Protein AF-A0A1F4C9H4-F1 (afdb_monomer_lite)

Radius of gyration: 11.46 Å; chains: 1; bounding box: 23×26×28 Å

Secondary structure (DSSP, 8-state):
-EEES-HHHHHHHHHTT--EEEE--TTTTGGG--SS-S--TTSSEEESSHHHHHHHHT-

Foldseek 3Di:
DDEEQDQVVQVVCVVVVDAYEHEHDQCPVHPVGDPCRDHDPPHPYYYPHDVVVCVVVVD

Structure (mmCIF, N/CA/C/O backbone):
data_AF-A0A1F4C9H4-F1
#
_entry.id   AF-A0A1F4C9H4-F1
#
loop_
_atom_site.group_PDB
_atom_site.id
_atom_site.type_symbol
_atom_site.label_atom_id
_atom_site.label_alt_id
_atom_site.label_comp_id
_atom_site.label_asym_id
_atom_site.label_entity_id
_atom_site.label_seq_id
_atom_site.pdbx_PDB_ins_code
_atom_site.Cartn_x
_atom_site.Cartn_y
_atom_site.Cartn_z
_atom_site.occupancy
_atom_site.B_iso_or_equiv
_atom_site.auth_seq_id
_atom_site.auth_comp_id
_atom_site.auth_asym_id
_atom_site.auth_atom_id
_atom_site.pdbx_PDB_model_num
ATOM 1 N N . MET A 1 1 ? -1.107 0.300 12.735 1.00 95.00 1 MET A N 1
ATOM 2 C CA . MET A 1 1 ? -1.173 0.086 11.277 1.00 95.00 1 MET A CA 1
ATOM 3 C C . MET A 1 1 ? 0.221 -0.306 10.829 1.00 95.00 1 MET A C 1
ATOM 5 O O . MET A 1 1 ? 1.157 0.343 11.273 1.00 95.00 1 MET A O 1
ATOM 9 N N . MET A 1 2 ? 0.353 -1.363 10.034 1.00 98.25 2 MET A N 1
ATOM 10 C CA . MET A 1 2 ? 1.604 -1.756 9.379 1.00 98.25 2 MET A CA 1
ATOM 11 C C . MET A 1 2 ? 1.691 -1.048 8.023 1.00 98.25 2 MET A C 1
ATOM 13 O O . MET A 1 2 ? 0.689 -0.985 7.310 1.00 98.25 2 MET A O 1
ATOM 17 N N . VAL A 1 3 ? 2.868 -0.531 7.674 1.00 98.44 3 VAL A N 1
ATOM 18 C CA . VAL A 1 3 ? 3.140 0.125 6.388 1.00 98.44 3 VAL A CA 1
ATOM 19 C C . VAL A 1 3 ? 4.312 -0.598 5.736 1.00 98.44 3 VAL A C 1
ATOM 21 O O . VAL A 1 3 ? 5.371 -0.696 6.350 1.00 98.44 3 VAL A O 1
ATOM 24 N N . ALA A 1 4 ? 4.130 -1.115 4.524 1.00 98.31 4 ALA A N 1
ATOM 25 C CA . ALA A 1 4 ? 5.170 -1.838 3.791 1.00 98.31 4 ALA A CA 1
ATOM 26 C C . ALA A 1 4 ? 4.913 -1.783 2.277 1.00 98.31 4 ALA A C 1
ATOM 28 O O . ALA A 1 4 ? 3.855 -1.336 1.836 1.00 98.31 4 ALA A O 1
ATOM 29 N N . CYS A 1 5 ? 5.877 -2.246 1.482 1.00 97.31 5 CYS A N 1
ATOM 30 C CA . CYS A 1 5 ? 5.736 -2.417 0.031 1.00 97.31 5 CYS A CA 1
ATOM 31 C C . CYS A 1 5 ? 5.651 -3.890 -0.397 1.00 97.31 5 CYS A C 1
ATOM 33 O O . CYS A 1 5 ? 5.623 -4.185 -1.590 1.00 97.31 5 CYS A O 1
ATOM 35 N N . HIS A 1 6 ? 5.608 -4.815 0.567 1.00 97.44 6 HIS A N 1
ATOM 36 C CA . HIS A 1 6 ? 5.532 -6.252 0.327 1.00 97.44 6 HIS A CA 1
ATOM 37 C C . HIS A 1 6 ? 4.217 -6.818 0.862 1.00 97.44 6 HIS A C 1
ATOM 39 O O . HIS A 1 6 ? 3.859 -6.605 2.021 1.00 97.44 6 HIS A O 1
ATOM 45 N N . ASN A 1 7 ? 3.502 -7.582 0.031 1.00 96.62 7 ASN A N 1
ATOM 46 C CA . ASN A 1 7 ? 2.215 -8.163 0.418 1.00 96.62 7 ASN A CA 1
ATOM 47 C C . ASN A 1 7 ? 2.341 -9.155 1.580 1.00 96.62 7 ASN A C 1
ATOM 49 O O . ASN A 1 7 ? 1.451 -9.203 2.423 1.00 96.62 7 ASN A O 1
ATOM 53 N N . PHE A 1 8 ? 3.422 -9.941 1.656 1.00 96.62 8 PHE A N 1
ATOM 54 C CA . PHE A 1 8 ? 3.565 -10.957 2.706 1.00 96.62 8 PHE A CA 1
ATOM 55 C C . PHE A 1 8 ? 3.613 -10.335 4.111 1.00 96.62 8 PHE A C 1
ATOM 57 O O . PHE A 1 8 ? 2.935 -10.830 5.011 1.00 96.62 8 PHE A O 1
ATOM 64 N N . ASP A 1 9 ? 4.311 -9.206 4.272 1.00 97.94 9 ASP A N 1
ATOM 65 C CA . ASP A 1 9 ? 4.365 -8.451 5.528 1.00 97.94 9 ASP A CA 1
ATOM 66 C C . ASP A 1 9 ? 2.979 -7.947 5.933 1.00 97.94 9 ASP A C 1
ATOM 68 O O . ASP A 1 9 ? 2.543 -8.096 7.078 1.00 97.94 9 ASP A O 1
ATOM 72 N N . LEU A 1 10 ? 2.254 -7.359 4.980 1.00 98.19 10 LEU A N 1
ATOM 73 C CA . LEU A 1 10 ? 0.940 -6.785 5.247 1.00 98.19 10 LEU A CA 1
ATOM 74 C C . LEU A 1 10 ? -0.133 -7.854 5.459 1.00 98.19 10 LEU A C 1
ATOM 76 O O . LEU A 1 10 ? -1.021 -7.657 6.284 1.00 98.19 10 LEU A O 1
ATOM 80 N N . ASN A 1 11 ? -0.058 -8.986 4.761 1.00 97.25 11 ASN A N 1
ATOM 81 C CA . ASN A 1 11 ? -0.952 -10.122 4.975 1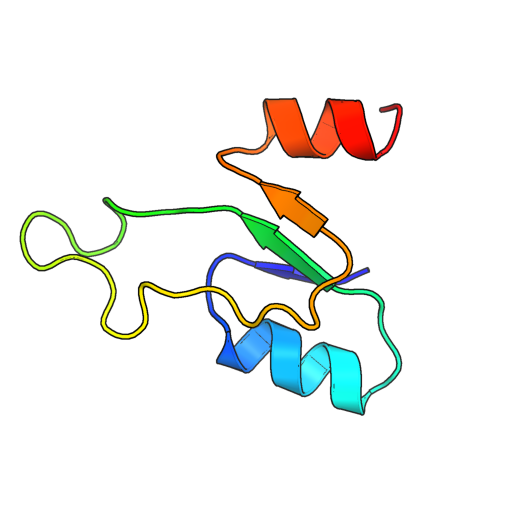.00 97.25 11 ASN A CA 1
ATOM 82 C C . ASN A 1 11 ? -0.765 -10.691 6.389 1.00 97.25 11 ASN A C 1
ATOM 84 O O . ASN A 1 11 ? -1.747 -10.818 7.118 1.00 97.25 11 ASN A O 1
ATOM 88 N N . ALA A 1 12 ? 0.480 -10.914 6.822 1.00 98.19 12 ALA A N 1
ATOM 89 C CA . ALA A 1 12 ? 0.775 -11.382 8.177 1.00 98.19 12 ALA A CA 1
ATOM 90 C C . ALA A 1 12 ? 0.324 -10.373 9.252 1.00 98.19 12 ALA A C 1
ATOM 92 O O . ALA A 1 12 ? -0.270 -10.744 10.268 1.00 98.19 12 ALA A O 1
ATOM 93 N N . ALA A 1 13 ? 0.527 -9.072 9.017 1.00 98.38 13 ALA A N 1
ATOM 94 C CA . ALA A 1 13 ? 0.048 -8.031 9.925 1.00 98.38 13 ALA A CA 1
ATOM 95 C C . ALA A 1 13 ? -1.488 -8.025 10.045 1.00 98.38 13 ALA A C 1
ATOM 97 O O . ALA A 1 13 ? -2.025 -7.843 11.140 1.00 98.38 13 ALA A O 1
ATOM 98 N N . ARG A 1 14 ? -2.205 -8.262 8.941 1.00 97.50 14 ARG A N 1
ATOM 99 C CA . ARG A 1 14 ? -3.671 -8.370 8.942 1.00 97.50 14 ARG A CA 1
ATOM 100 C C . ARG A 1 14 ? -4.169 -9.595 9.697 1.00 97.50 14 ARG A C 1
ATOM 102 O O . ARG A 1 14 ? -5.145 -9.474 10.430 1.00 97.50 14 ARG A O 1
ATOM 109 N N . GLU A 1 15 ? -3.504 -10.740 9.560 1.00 97.88 15 GLU A N 1
ATOM 110 C CA . GLU A 1 15 ? -3.818 -11.948 10.342 1.00 97.88 15 GLU A CA 1
ATOM 111 C C . GLU A 1 15 ? -3.676 -11.701 11.851 1.00 97.88 15 GLU A C 1
ATOM 113 O O . GLU A 1 15 ? -4.440 -12.242 12.648 1.00 97.88 15 GLU A O 1
ATOM 118 N N . CYS A 1 16 ? -2.770 -10.803 12.244 1.00 98.25 16 CYS A N 1
ATOM 119 C CA . CYS A 1 16 ? -2.607 -10.348 13.626 1.00 98.25 16 CYS A CA 1
ATOM 120 C C . CYS A 1 16 ? -3.597 -9.240 14.054 1.00 98.25 16 CYS A C 1
ATOM 122 O O . CYS A 1 16 ? -3.520 -8.755 15.181 1.00 98.25 16 CYS A O 1
ATOM 124 N N . GLY A 1 17 ? -4.510 -8.804 13.180 1.00 98.00 17 GLY A N 1
ATOM 125 C CA . GLY A 1 17 ? -5.519 -7.780 13.480 1.00 98.00 17 GLY A CA 1
ATOM 126 C C . GLY A 1 17 ? -5.067 -6.326 13.287 1.00 98.00 17 GLY A C 1
ATOM 127 O O . GLY A 1 17 ? -5.774 -5.405 13.705 1.00 98.00 17 GLY A O 1
ATOM 128 N N . TYR A 1 18 ? -3.918 -6.074 12.652 1.00 98.50 18 TYR A N 1
ATOM 129 C CA . TYR A 1 18 ? -3.493 -4.712 12.323 1.00 98.50 18 TYR A CA 1
ATOM 130 C C . TYR A 1 18 ? -4.150 -4.203 11.031 1.00 98.50 18 TYR A C 1
ATOM 132 O O . TYR A 1 18 ? -4.282 -4.930 10.048 1.00 98.50 18 TYR A O 1
ATOM 140 N N . LYS A 1 19 ? -4.459 -2.898 10.990 1.00 98.44 19 LYS A N 1
ATOM 141 C CA . LYS A 1 19 ? -4.658 -2.174 9.719 1.00 98.44 19 LYS A CA 1
ATOM 142 C C . LYS A 1 19 ? -3.370 -2.192 8.889 1.00 98.44 19 LYS A C 1
ATOM 144 O O . LYS A 1 19 ? -2.279 -2.174 9.462 1.00 98.44 19 LYS A O 1
ATOM 149 N N . SER A 1 20 ? -3.491 -2.131 7.572 1.00 98.56 20 SER A N 1
ATOM 150 C CA . SER A 1 20 ? -2.407 -2.287 6.594 1.00 98.56 20 SER A CA 1
ATOM 151 C C . SER A 1 20 ? -2.427 -1.182 5.535 1.00 98.56 20 SER A C 1
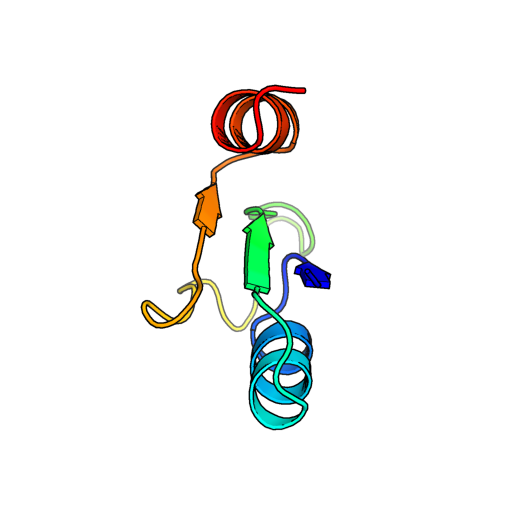ATOM 153 O O . SER A 1 20 ? -3.489 -0.868 5.002 1.00 98.56 20 SER A O 1
ATOM 155 N N . ALA A 1 21 ? -1.260 -0.624 5.212 1.00 98.62 21 ALA A N 1
ATOM 156 C CA . ALA A 1 21 ? -1.073 0.318 4.112 1.00 98.62 21 ALA A CA 1
ATOM 157 C C . ALA A 1 21 ? 0.061 -0.154 3.189 1.00 98.62 21 ALA A C 1
ATOM 159 O O . ALA A 1 21 ? 1.195 -0.335 3.639 1.00 98.62 21 ALA A O 1
ATOM 160 N N . PHE A 1 22 ? -0.249 -0.345 1.908 1.00 98.50 22 PHE A N 1
ATOM 161 C CA . PHE A 1 22 ? 0.717 -0.689 0.871 1.00 98.50 22 PHE A CA 1
ATOM 162 C C . PHE A 1 22 ? 1.249 0.578 0.203 1.00 98.50 22 PHE A C 1
ATOM 164 O O . PHE A 1 22 ? 0.471 1.342 -0.367 1.00 98.50 22 PHE A O 1
ATOM 171 N N . VAL A 1 23 ? 2.566 0.781 0.236 1.00 98.19 23 VAL A N 1
ATOM 172 C CA . VAL A 1 23 ? 3.247 1.885 -0.458 1.00 98.19 23 VAL A CA 1
ATOM 173 C C . VAL A 1 23 ? 4.023 1.318 -1.637 1.00 98.19 23 VAL A C 1
ATOM 175 O O . VAL A 1 23 ? 4.888 0.462 -1.456 1.00 98.19 23 VAL A O 1
ATOM 178 N N . LYS A 1 24 ? 3.742 1.783 -2.853 1.00 97.00 24 LYS A N 1
ATOM 179 C CA . LYS A 1 24 ? 4.390 1.256 -4.058 1.00 97.00 24 LYS A CA 1
ATOM 180 C C . LYS A 1 24 ? 5.889 1.558 -4.088 1.00 97.00 24 LYS A C 1
ATOM 182 O O . LYS A 1 24 ? 6.346 2.667 -3.828 1.00 97.00 24 LYS A O 1
ATOM 187 N N . ARG A 1 25 ? 6.677 0.545 -4.463 1.00 96.38 25 ARG A N 1
ATOM 188 C CA . ARG A 1 25 ? 8.131 0.642 -4.685 1.00 96.38 25 ARG A CA 1
ATOM 18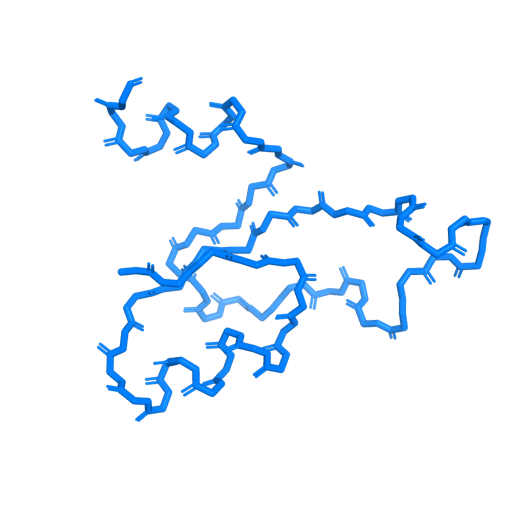9 C C . ARG A 1 25 ? 8.541 -0.077 -5.983 1.00 96.38 25 ARG A C 1
ATOM 191 O O . ARG A 1 25 ? 9.299 -1.041 -5.936 1.00 96.38 25 ARG A O 1
ATOM 198 N N . PRO A 1 26 ? 8.075 0.372 -7.165 1.00 94.25 26 PRO A N 1
ATOM 199 C CA . PRO A 1 26 ? 8.286 -0.347 -8.430 1.00 94.25 26 PRO A CA 1
ATOM 200 C C . PRO A 1 26 ? 9.765 -0.499 -8.818 1.00 94.25 26 PRO A C 1
ATOM 202 O O . PRO A 1 26 ? 10.121 -1.433 -9.529 1.00 94.25 26 PRO A O 1
ATOM 205 N N . ALA A 1 27 ? 10.627 0.399 -8.336 1.00 94.88 27 ALA A N 1
ATOM 206 C CA . ALA A 1 27 ? 12.059 0.396 -8.618 1.00 94.88 27 ALA A CA 1
ATOM 207 C C . ALA A 1 27 ? 12.911 -0.333 -7.560 1.00 94.88 27 ALA A C 1
ATOM 209 O O . ALA A 1 27 ? 14.129 -0.355 -7.706 1.00 94.88 27 ALA A O 1
ATOM 210 N N . GLU A 1 28 ? 12.314 -0.920 -6.512 1.00 96.69 28 GLU A N 1
ATOM 211 C CA . GLU A 1 28 ? 13.056 -1.624 -5.445 1.00 96.69 28 GLU A CA 1
ATOM 212 C C . GLU A 1 28 ? 13.997 -2.700 -6.009 1.00 96.69 28 GLU A C 1
ATOM 214 O O . GLU A 1 28 ? 15.139 -2.829 -5.577 1.00 96.69 28 GLU A O 1
ATOM 219 N N . TRP A 1 29 ? 13.530 -3.416 -7.030 1.00 95.44 29 TRP A N 1
ATOM 220 C CA . TRP A 1 29 ? 14.244 -4.518 -7.678 1.00 95.44 29 TRP A CA 1
ATOM 221 C C . TRP A 1 29 ? 14.903 -4.106 -9.002 1.00 95.44 29 TRP A C 1
ATOM 223 O O . TRP A 1 29 ? 15.317 -4.952 -9.797 1.00 95.44 29 TRP A O 1
ATOM 233 N N . GLY A 1 30 ? 14.984 -2.800 -9.272 1.00 94.75 30 GLY A N 1
ATOM 234 C CA . GLY A 1 30 ? 15.488 -2.278 -10.536 1.00 94.75 30 GLY A CA 1
ATOM 235 C C . GLY A 1 30 ? 14.620 -2.694 -11.737 1.00 94.75 30 GLY A C 1
ATOM 236 O O . GLY A 1 30 ? 13.408 -2.855 -11.593 1.00 94.75 30 GLY A O 1
ATOM 237 N N . PRO A 1 31 ? 15.211 -2.871 -12.935 1.00 94.94 31 PRO A N 1
ATOM 238 C CA . PRO A 1 31 ? 14.469 -3.139 -14.173 1.00 94.94 31 PRO A CA 1
ATOM 239 C C . PRO A 1 31 ? 13.603 -4.404 -14.158 1.00 9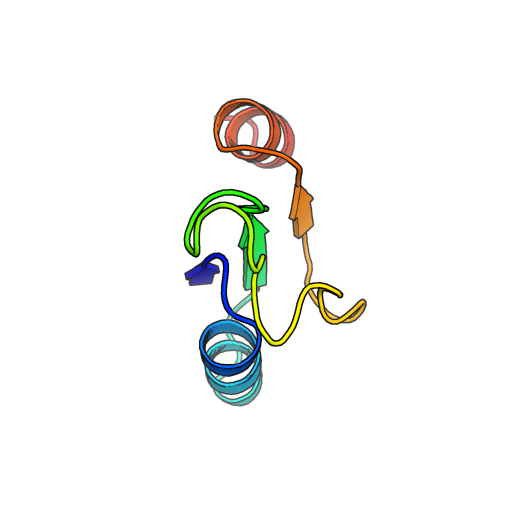4.94 31 PRO A C 1
ATOM 241 O O . PRO A 1 31 ? 12.649 -4.492 -14.925 1.00 94.94 31 PRO A O 1
ATOM 244 N N . SER A 1 32 ? 13.931 -5.376 -13.304 1.00 92.56 32 SER A N 1
ATOM 245 C CA . SER A 1 32 ? 13.162 -6.616 -13.168 1.00 92.56 32 SER A CA 1
ATOM 246 C C . SER A 1 32 ? 11.802 -6.399 -12.499 1.00 92.56 32 SER A C 1
ATOM 248 O O . SER A 1 32 ? 10.896 -7.201 -12.705 1.00 92.56 32 SER A O 1
ATOM 250 N N . GLY A 1 33 ? 11.651 -5.318 -11.726 1.00 90.06 33 GLY A N 1
ATOM 251 C CA . GLY A 1 33 ? 10.447 -5.040 -10.951 1.00 90.06 33 GLY A CA 1
ATOM 252 C C . GLY A 1 33 ? 10.220 -6.024 -9.793 1.00 90.06 33 GLY A C 1
ATOM 253 O O . GLY A 1 33 ? 10.934 -7.022 -9.655 1.00 90.06 33 GLY A O 1
ATOM 254 N N . PRO A 1 34 ? 9.254 -5.726 -8.909 1.00 90.06 34 PRO A N 1
ATOM 255 C CA . PRO A 1 34 ? 8.942 -6.596 -7.787 1.00 90.06 34 PRO A CA 1
ATOM 256 C C . PRO A 1 34 ? 8.326 -7.919 -8.264 1.00 90.06 34 PRO A C 1
ATOM 258 O O . PRO A 1 34 ? 7.541 -7.923 -9.215 1.00 90.06 34 PRO A O 1
ATOM 261 N N . PRO A 1 35 ? 8.626 -9.038 -7.579 1.00 89.31 35 PRO A N 1
ATOM 262 C CA . PRO A 1 35 ? 8.072 -10.350 -7.919 1.00 89.31 35 PRO A CA 1
ATOM 263 C C . PRO A 1 35 ? 6.552 -10.422 -7.717 1.00 89.31 35 PRO A C 1
ATOM 265 O O . PRO A 1 35 ? 5.889 -11.243 -8.344 1.00 89.31 35 PRO A O 1
ATOM 268 N N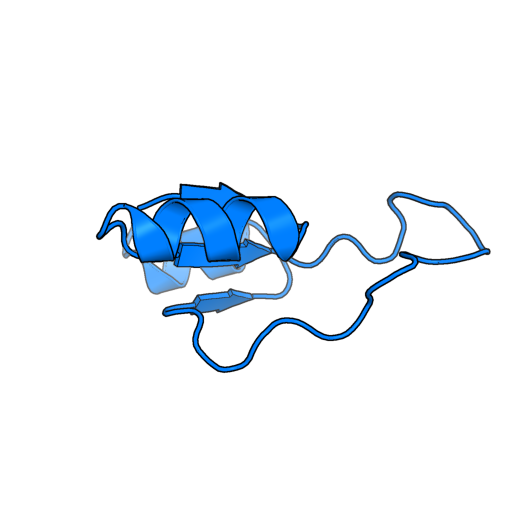 . ASP A 1 36 ? 6.009 -9.555 -6.861 1.00 88.12 36 ASP A N 1
ATOM 269 C CA . ASP A 1 36 ? 4.582 -9.429 -6.579 1.00 88.12 36 ASP A CA 1
ATOM 270 C C . ASP A 1 36 ? 4.152 -7.954 -6.710 1.00 88.12 36 ASP A C 1
ATOM 272 O O . ASP A 1 36 ? 4.105 -7.215 -5.723 1.00 88.12 36 ASP A O 1
ATOM 276 N N . PRO A 1 37 ? 3.935 -7.469 -7.947 1.00 84.25 37 PRO A N 1
ATOM 277 C CA . PRO A 1 37 ? 3.686 -6.055 -8.226 1.00 84.25 37 PRO A CA 1
ATOM 278 C C . PRO A 1 37 ? 2.255 -5.611 -7.902 1.00 84.25 37 PRO A C 1
ATOM 280 O O . PRO A 1 37 ? 1.981 -4.410 -7.869 1.00 84.25 37 PRO A O 1
ATOM 283 N N . ALA A 1 38 ? 1.333 -6.558 -7.719 1.00 93.56 38 ALA A N 1
ATOM 284 C CA . ALA A 1 38 ? -0.074 -6.275 -7.495 1.00 93.56 38 ALA A CA 1
ATOM 285 C C . ALA A 1 38 ? -0.361 -6.242 -5.983 1.00 93.56 38 ALA A C 1
ATOM 287 O O . ALA A 1 38 ? -0.279 -7.278 -5.325 1.00 93.56 38 ALA A O 1
ATOM 288 N N . PRO A 1 39 ? -0.707 -5.083 -5.400 1.00 94.75 39 PRO A N 1
ATOM 289 C CA . PRO A 1 39 ? -1.074 -5.025 -3.992 1.00 94.75 39 PRO A CA 1
ATOM 290 C C . PRO A 1 39 ? -2.364 -5.809 -3.735 1.00 94.75 39 PRO A C 1
ATOM 292 O O . PRO A 1 39 ? -3.297 -5.772 -4.543 1.00 94.75 39 PRO A O 1
ATOM 295 N N . ASN A 1 40 ? -2.450 -6.480 -2.587 1.00 94.56 40 ASN A N 1
ATOM 296 C CA . ASN A 1 40 ? -3.680 -7.136 -2.163 1.00 94.56 40 ASN A CA 1
ATOM 297 C C . ASN A 1 40 ? -4.782 -6.072 -1.959 1.00 94.56 40 ASN A C 1
ATOM 299 O O . ASN A 1 40 ? -4.618 -5.177 -1.123 1.00 94.56 40 ASN A O 1
ATOM 303 N N . PRO A 1 41 ? -5.932 -6.164 -2.657 1.00 95.06 41 PRO A N 1
ATOM 304 C CA . PRO A 1 41 ? -7.007 -5.175 -2.550 1.00 95.06 41 PRO A CA 1
ATOM 305 C C . PRO A 1 41 ? -7.655 -5.127 -1.160 1.00 95.06 41 PRO A C 1
ATOM 307 O O . PRO A 1 41 ? -8.447 -4.233 -0.884 1.00 95.06 41 PRO A O 1
ATOM 310 N N . ALA A 1 42 ? -7.342 -6.083 -0.281 1.00 96.44 42 ALA A N 1
ATOM 311 C CA . ALA A 1 42 ? -7.823 -6.093 1.089 1.00 96.44 42 ALA A CA 1
ATOM 312 C C . ALA A 1 42 ? -7.153 -5.031 1.983 1.00 96.44 42 ALA A C 1
ATOM 314 O O . ALA A 1 42 ? -7.685 -4.760 3.061 1.00 96.44 42 ALA A O 1
ATOM 315 N N . HIS A 1 43 ? -6.003 -4.460 1.593 1.00 97.50 43 HIS A N 1
ATOM 316 C CA . HIS A 1 43 ? -5.317 -3.426 2.377 1.00 97.50 43 HIS A CA 1
ATOM 317 C C . HIS A 1 43 ? -6.179 -2.173 2.568 1.00 97.50 43 HIS A C 1
ATOM 319 O O . HIS A 1 43 ? -6.932 -1.783 1.682 1.00 97.50 43 HIS A O 1
ATOM 325 N N . ASP A 1 44 ? -6.060 -1.527 3.731 1.00 98.25 44 ASP A N 1
ATOM 326 C CA . ASP A 1 44 ? -6.860 -0.345 4.069 1.00 98.25 44 ASP A CA 1
ATOM 327 C C . ASP A 1 44 ? -6.474 0.863 3.207 1.00 98.25 44 ASP A C 1
ATOM 329 O O . ASP A 1 44 ? -7.323 1.677 2.848 1.00 98.25 44 ASP A O 1
ATOM 333 N N . LEU A 1 45 ? -5.184 0.976 2.881 1.00 98.38 45 LEU A N 1
ATOM 334 C CA . LEU A 1 45 ? -4.637 1.991 1.990 1.00 98.38 45 LEU A CA 1
ATOM 335 C C . LEU A 1 45 ? -3.689 1.335 0.986 1.00 98.38 45 LEU A C 1
ATOM 337 O O . LEU A 1 45 ? -2.880 0.482 1.344 1.00 98.38 45 LEU A O 1
ATOM 341 N N . ILE A 1 46 ? -3.776 1.771 -0.264 1.00 98.31 46 ILE A N 1
ATOM 342 C CA . ILE A 1 46 ? -2.817 1.474 -1.325 1.00 98.31 46 ILE A CA 1
ATOM 343 C C . ILE A 1 46 ? -2.474 2.828 -1.933 1.00 98.31 46 ILE A C 1
ATOM 345 O O . ILE A 1 46 ? -3.382 3.526 -2.380 1.00 98.31 46 ILE A O 1
ATOM 349 N N . VAL A 1 47 ? -1.200 3.202 -1.889 1.00 98.31 47 VAL A N 1
ATOM 350 C CA . VAL A 1 47 ? -0.717 4.539 -2.259 1.00 98.31 47 VAL A CA 1
ATOM 351 C C . VAL A 1 47 ? 0.562 4.446 -3.090 1.00 98.31 47 VAL A C 1
ATOM 353 O O . VAL A 1 47 ? 1.295 3.451 -3.025 1.00 98.31 47 VAL A O 1
ATOM 356 N N . GLU A 1 48 ? 0.831 5.477 -3.883 1.00 97.69 48 GLU A N 1
ATOM 357 C CA . GLU A 1 48 ? 2.020 5.576 -4.730 1.00 97.69 48 GLU A CA 1
ATOM 358 C C . GLU A 1 48 ? 3.287 5.850 -3.912 1.00 97.69 48 GLU A C 1
ATOM 360 O O . GLU A 1 48 ? 4.347 5.303 -4.215 1.00 97.69 48 GLU A O 1
ATOM 365 N N . ASP A 1 49 ? 3.187 6.664 -2.859 1.00 98.06 49 ASP A N 1
ATOM 366 C CA . ASP A 1 49 ? 4.332 7.098 -2.065 1.00 98.06 49 ASP A CA 1
ATOM 367 C C . ASP A 1 49 ? 3.961 7.522 -0.627 1.00 98.06 49 ASP A C 1
ATOM 369 O O . ASP A 1 49 ? 2.831 7.374 -0.156 1.00 98.06 49 ASP A O 1
ATOM 373 N N . PHE A 1 50 ? 4.965 7.987 0.121 1.00 98.31 50 PHE A N 1
ATOM 374 C CA . PHE A 1 50 ? 4.791 8.446 1.499 1.00 98.31 50 PHE A CA 1
ATOM 375 C C . PHE A 1 50 ? 4.074 9.800 1.632 1.00 98.31 50 PHE A C 1
ATOM 377 O O . PHE A 1 50 ? 3.300 9.930 2.579 1.00 98.31 50 PHE A O 1
ATOM 384 N N . PRO A 1 51 ? 4.294 10.798 0.754 1.00 98.44 51 PRO A N 1
ATOM 385 C CA . PRO A 1 51 ? 3.454 11.993 0.717 1.00 98.44 51 PRO A CA 1
ATOM 386 C C . PRO A 1 51 ? 1.956 11.686 0.599 1.00 98.44 51 PRO A C 1
ATOM 388 O O . PRO A 1 51 ? 1.182 12.179 1.417 1.00 98.44 51 PRO A O 1
ATOM 391 N N . GLU A 1 52 ? 1.550 10.818 -0.332 1.00 98.56 52 GLU A N 1
ATOM 392 C CA . GLU A 1 52 ? 0.150 10.396 -0.442 1.00 98.56 52 GLU A CA 1
ATOM 393 C C . GLU A 1 52 ? -0.306 9.673 0.834 1.00 98.56 52 GLU A C 1
ATOM 395 O O . GLU A 1 52 ? -1.395 9.933 1.345 1.00 98.56 52 GLU A O 1
ATOM 400 N N . LEU A 1 53 ? 0.530 8.801 1.414 1.00 98.50 53 LEU A N 1
ATOM 401 C CA . LEU A 1 53 ? 0.202 8.161 2.691 1.00 98.50 53 LEU A CA 1
ATOM 402 C C . LEU A 1 53 ? -0.083 9.187 3.798 1.00 98.50 53 LEU A C 1
ATOM 404 O O . LEU A 1 53 ? -1.050 9.021 4.541 1.00 98.50 53 LEU A O 1
ATOM 408 N N . ALA A 1 54 ? 0.755 10.219 3.920 1.00 98.44 54 ALA A N 1
ATOM 409 C CA . ALA A 1 54 ? 0.598 11.266 4.924 1.00 98.44 54 ALA A CA 1
ATOM 410 C C . ALA A 1 54 ? -0.725 12.021 4.733 1.00 98.44 54 ALA A C 1
ATOM 412 O O . ALA A 1 54 ? -1.490 12.148 5.690 1.00 98.44 54 ALA A O 1
ATOM 413 N N . GLU A 1 55 ? -1.059 12.397 3.492 1.00 98.38 55 GLU A N 1
ATOM 414 C CA . GLU A 1 55 ? -2.344 13.020 3.152 1.00 98.38 55 GLU A CA 1
ATOM 415 C C . GLU A 1 55 ? -3.526 12.136 3.575 1.00 98.38 55 GLU A C 1
ATOM 417 O O . GLU A 1 55 ? -4.459 12.592 4.237 1.00 98.38 55 GLU A O 1
ATOM 422 N N . ARG A 1 56 ? -3.465 10.835 3.266 1.00 98.06 56 ARG A N 1
ATOM 423 C CA . ARG A 1 56 ? -4.526 9.871 3.601 1.00 98.06 56 ARG A CA 1
ATOM 424 C C . ARG A 1 56 ? -4.667 9.622 5.102 1.00 98.06 56 ARG A C 1
ATOM 426 O O . ARG A 1 56 ? -5.745 9.222 5.544 1.00 98.06 56 ARG A O 1
ATOM 433 N N . LEU A 1 57 ? -3.607 9.846 5.877 1.00 97.38 57 LEU A N 1
ATOM 434 C CA . LEU A 1 57 ? -3.610 9.762 7.339 1.00 97.38 57 LEU A CA 1
ATOM 435 C C . LEU A 1 57 ? -3.939 11.098 8.025 1.00 97.38 57 LEU A C 1
ATOM 437 O O . LEU A 1 57 ? -4.168 11.098 9.234 1.00 97.38 57 LEU A O 1
ATOM 441 N N . GLY A 1 58 ? -3.995 12.208 7.281 1.00 96.81 58 GLY A N 1
ATOM 442 C CA . GLY A 1 58 ? -4.193 13.551 7.830 1.00 96.81 58 GLY A CA 1
ATOM 443 C C . GLY A 1 58 ? -3.004 14.053 8.658 1.00 96.81 58 GLY A C 1
ATOM 444 O O . GLY A 1 58 ? -3.221 14.736 9.660 1.00 96.81 58 GLY A O 1
ATOM 445 N N . ALA A 1 59 ? -1.784 13.657 8.280 1.00 85.94 59 ALA A N 1
ATOM 446 C CA . ALA A 1 59 ? -0.527 14.002 8.949 1.00 85.94 59 ALA A CA 1
ATOM 447 C C . ALA A 1 59 ? 0.209 15.170 8.277 1.00 85.94 59 ALA A C 1
ATOM 449 O O . ALA A 1 59 ? 0.056 15.343 7.047 1.00 85.94 59 ALA A O 1
#

Seque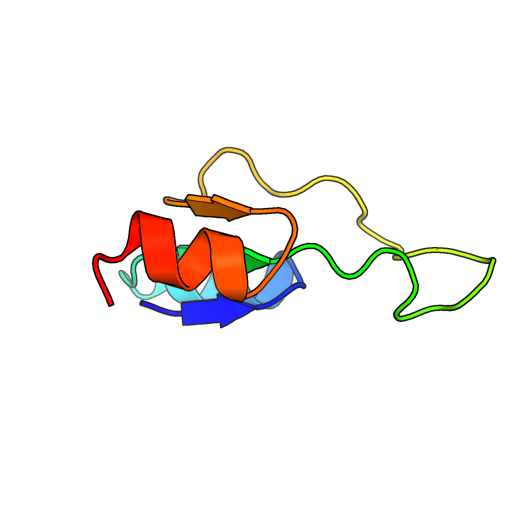nce (59 aa):
MMVACHNFDLNAARECGYKSAFVKRPAEWGPSGPPDPAPNPAHDLIVEDFPELAERLGA

pLDDT: mean 96.25, std 3.22, range [84.25, 98.62]